Protein AF-A0A430QNN3-F1 (afdb_monomer_lite)

Sequence (63 aa):
KCAEQGEKCTKTLFKRCCENLVCQLQGPFNGICVDCLSLESACIADHECCSKRCYLFACKPPL

pLDDT: mean 85.43, std 8.63, range [57.66, 94.25]

Structure (mmCIF, N/CA/C/O backbone):
data_AF-A0A430QNN3-F1
#
_entry.id   AF-A0A430QNN3-F1
#
loop_
_atom_site.group_PDB
_atom_site.id
_atom_site.type_symbol
_atom_site.label_atom_id
_atom_site.label_alt_id
_atom_site.label_comp_id
_atom_site.label_asym_id
_atom_site.label_entity_id
_atom_site.label_seq_id
_atom_site.pdbx_PDB_ins_code
_atom_site.Cartn_x
_atom_site.Cartn_y
_atom_site.Cartn_z
_atom_site.occupancy
_atom_site.B_iso_or_equiv
_atom_site.auth_seq_id
_atom_site.auth_comp_id
_atom_site.auth_asym_id
_atom_site.auth_atom_id
_atom_site.pdbx_PDB_model_num
ATOM 1 N N . LYS A 1 1 ? -6.737 -4.034 17.093 1.00 73.44 1 LYS A N 1
ATOM 2 C CA . LYS A 1 1 ? -7.567 -3.111 16.285 1.00 73.44 1 LYS A CA 1
ATOM 3 C C . LYS A 1 1 ? -6.789 -2.791 15.022 1.00 73.44 1 LYS A C 1
ATOM 5 O O . LYS A 1 1 ? -5.588 -2.566 15.139 1.00 73.44 1 LYS A O 1
ATOM 10 N N . CYS A 1 2 ? -7.422 -2.887 13.861 1.00 83.38 2 CYS A N 1
ATOM 11 C CA . CYS A 1 2 ? -6.840 -2.436 12.600 1.00 83.38 2 CYS A CA 1
ATOM 12 C C . CYS A 1 2 ? -7.173 -0.949 12.392 1.00 83.38 2 CYS A C 1
ATOM 14 O O . CYS A 1 2 ? -7.997 -0.413 13.131 1.00 83.38 2 CYS A O 1
ATOM 16 N N . ALA A 1 3 ? -6.463 -0.299 11.476 1.00 85.94 3 ALA A N 1
ATOM 17 C CA . ALA A 1 3 ? -6.655 1.101 11.124 1.00 85.94 3 ALA A CA 1
ATOM 18 C C . ALA A 1 3 ? -7.650 1.222 9.958 1.00 85.94 3 ALA A C 1
ATOM 20 O O . ALA A 1 3 ? -7.492 0.545 8.939 1.00 85.94 3 ALA A O 1
ATOM 21 N N . GLU A 1 4 ? -8.670 2.054 10.122 1.00 90.25 4 GLU A N 1
ATOM 22 C CA . GLU A 1 4 ? -9.656 2.358 9.086 1.00 90.25 4 GLU A CA 1
ATOM 23 C C . GLU A 1 4 ? -9.081 3.305 8.023 1.00 90.25 4 GLU A C 1
ATOM 25 O O . GLU A 1 4 ? -7.953 3.793 8.124 1.00 90.25 4 GLU A O 1
ATOM 30 N N . GLN A 1 5 ? -9.847 3.561 6.965 1.00 89.50 5 GLN A N 1
ATOM 31 C CA . GLN A 1 5 ? -9.437 4.456 5.890 1.00 89.50 5 GLN A CA 1
ATOM 32 C C . GLN A 1 5 ? -9.119 5.862 6.424 1.00 89.50 5 GLN A C 1
ATOM 34 O O . GLN A 1 5 ? -9.871 6.443 7.201 1.00 89.50 5 GLN A O 1
ATOM 39 N N . GLY A 1 6 ? -7.979 6.413 6.010 1.00 85.69 6 GLY A N 1
ATOM 40 C CA . GLY A 1 6 ? -7.462 7.698 6.481 1.00 85.69 6 GLY A CA 1
ATOM 41 C C . GLY A 1 6 ? -6.770 7.644 7.847 1.00 85.69 6 GLY A C 1
ATOM 42 O O . GLY A 1 6 ? -6.098 8.606 8.223 1.00 85.69 6 GLY A O 1
ATOM 43 N N . GLU A 1 7 ? -6.857 6.531 8.583 1.00 88.81 7 GLU A N 1
ATOM 44 C CA . GLU A 1 7 ? -6.127 6.378 9.836 1.00 88.81 7 GLU A CA 1
ATOM 45 C C . GLU A 1 7 ? -4.639 6.100 9.606 1.00 88.81 7 GLU A C 1
ATOM 47 O O . GLU A 1 7 ? -4.200 5.577 8.578 1.00 88.81 7 GLU A O 1
ATOM 52 N N . LYS A 1 8 ? -3.834 6.443 10.618 1.00 87.38 8 LYS A N 1
ATOM 53 C CA . LYS A 1 8 ? -2.387 6.242 10.575 1.00 87.38 8 LYS A CA 1
ATOM 54 C C . LYS A 1 8 ? -2.032 4.762 10.634 1.00 87.38 8 LYS A C 1
ATOM 56 O O . LYS A 1 8 ? -2.341 4.079 11.615 1.00 87.38 8 LYS A O 1
ATOM 61 N N . CYS A 1 9 ? -1.254 4.331 9.653 1.00 86.25 9 CYS A N 1
ATOM 62 C CA . CYS A 1 9 ? -0.605 3.034 9.622 1.00 86.25 9 CYS A CA 1
ATOM 63 C C . CYS A 1 9 ? 0.911 3.178 9.718 1.00 86.25 9 CYS A C 1
ATOM 65 O O . CYS A 1 9 ? 1.502 4.227 9.452 1.00 86.25 9 CYS A O 1
ATOM 67 N N . THR A 1 10 ? 1.551 2.080 10.085 1.00 78.31 10 THR A N 1
ATOM 68 C CA . THR A 1 10 ? 3.001 1.942 10.028 1.00 78.31 10 THR A CA 1
ATOM 69 C C . THR A 1 10 ? 3.291 0.699 9.206 1.00 78.31 10 THR A C 1
ATOM 71 O O . THR A 1 10 ? 2.643 -0.321 9.406 1.00 78.31 10 THR A O 1
ATOM 74 N N . LYS A 1 11 ? 4.286 0.728 8.308 1.00 64.75 11 LYS A N 1
ATOM 75 C CA . LYS A 1 11 ? 4.690 -0.490 7.567 1.00 64.75 11 LYS A CA 1
ATOM 76 C C . LYS A 1 11 ? 5.230 -1.594 8.491 1.00 64.75 11 LYS A C 1
ATOM 78 O O . LYS A 1 11 ? 5.471 -2.712 8.052 1.00 64.75 11 LYS A O 1
ATOM 83 N N . THR A 1 12 ? 5.455 -1.277 9.765 1.00 59.72 12 THR A N 1
ATOM 84 C CA . THR A 1 12 ? 5.730 -2.244 10.821 1.00 59.72 12 THR A CA 1
ATOM 85 C C . THR A 1 12 ? 4.423 -2.898 11.277 1.00 59.72 12 THR A C 1
ATOM 87 O O . THR A 1 12 ? 3.403 -2.230 11.442 1.00 59.72 12 THR A O 1
ATOM 90 N N . LEU A 1 13 ? 4.462 -4.214 11.516 1.00 59.38 13 LEU A N 1
ATOM 91 C CA . LEU A 1 13 ? 3.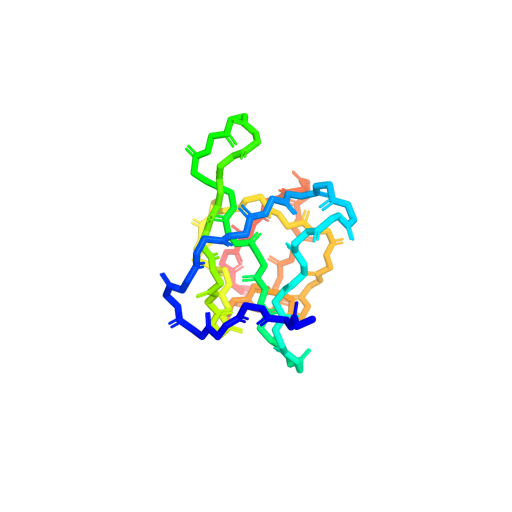323 -5.106 11.816 1.00 59.38 13 LEU A CA 1
ATOM 92 C C . LEU A 1 13 ? 2.412 -4.676 12.989 1.00 59.38 13 LEU A C 1
ATOM 94 O O . LEU A 1 13 ? 1.404 -5.339 13.233 1.00 59.38 13 LEU A O 1
ATOM 98 N N . PHE A 1 14 ? 2.749 -3.597 13.698 1.00 57.66 14 PHE A N 1
ATOM 99 C CA . PHE A 1 14 ? 2.047 -3.062 14.861 1.00 57.66 14 PHE A CA 1
ATOM 100 C C . PHE A 1 14 ? 0.753 -2.305 14.518 1.00 57.66 14 PHE A C 1
ATOM 102 O O . PHE A 1 14 ? -0.187 -2.354 15.310 1.00 57.66 14 PHE A O 1
ATOM 109 N N . LYS A 1 15 ? 0.660 -1.643 13.353 1.00 66.88 15 LYS A N 1
ATOM 110 C CA . LYS A 1 15 ? -0.571 -0.971 12.886 1.00 66.88 15 LYS A CA 1
ATOM 111 C C . LYS A 1 15 ? -0.868 -1.293 11.424 1.00 66.88 15 LYS A C 1
ATOM 113 O O . LYS A 1 15 ? -0.434 -0.582 10.518 1.00 66.88 15 LYS A O 1
ATOM 118 N N . ARG A 1 16 ? -1.628 -2.371 11.218 1.00 77.81 16 ARG A N 1
ATOM 119 C CA . ARG A 1 16 ? -2.140 -2.782 9.903 1.00 77.81 16 ARG A CA 1
ATOM 120 C C . ARG A 1 16 ? -3.463 -2.089 9.600 1.00 77.81 16 ARG A C 1
ATOM 122 O O . ARG A 1 16 ? -4.256 -1.862 10.516 1.00 77.81 16 ARG A O 1
ATOM 129 N N . CYS A 1 17 ? -3.698 -1.811 8.327 1.00 86.50 17 CYS A N 1
ATOM 130 C CA . CYS A 1 17 ? -4.993 -1.356 7.847 1.00 86.50 17 CYS A CA 1
ATOM 131 C C . CYS A 1 17 ? -6.022 -2.494 7.894 1.00 86.50 17 CYS A C 1
ATOM 133 O O . CYS A 1 17 ? -5.649 -3.670 7.882 1.00 86.50 17 CYS A O 1
ATOM 135 N N . CYS A 1 18 ? -7.299 -2.152 8.038 1.00 87.31 18 CYS A N 1
ATOM 136 C CA . CYS A 1 18 ? -8.388 -3.123 8.019 1.00 87.31 18 CYS A CA 1
ATOM 137 C C . CYS A 1 18 ? -8.634 -3.651 6.598 1.00 87.31 18 CYS A C 1
ATOM 139 O O . CYS A 1 18 ? -8.526 -2.907 5.629 1.00 87.31 18 CYS A O 1
ATOM 141 N N . GLU A 1 19 ? -9.028 -4.922 6.495 1.00 84.38 19 GLU A N 1
ATOM 142 C CA . GLU A 1 19 ? -9.505 -5.543 5.251 1.00 84.38 19 GLU A CA 1
ATOM 143 C C . GLU A 1 19 ? -8.555 -5.391 4.046 1.00 84.38 19 GLU A C 1
ATOM 145 O O . GLU A 1 19 ? -7.418 -5.858 4.102 1.00 84.38 19 GLU A O 1
ATOM 150 N N . ASN A 1 20 ? -9.041 -4.783 2.957 1.00 82.75 20 ASN A N 1
ATOM 151 C CA . ASN A 1 20 ? -8.338 -4.593 1.688 1.00 82.75 20 ASN A CA 1
ATOM 152 C C . ASN A 1 20 ? -7.598 -3.249 1.611 1.00 82.75 20 ASN A C 1
ATOM 154 O O . ASN A 1 20 ? -7.064 -2.908 0.559 1.00 82.75 20 ASN A O 1
ATOM 158 N N . LEU A 1 21 ? -7.582 -2.472 2.698 1.00 88.69 21 LEU A N 1
ATOM 159 C CA . LEU A 1 21 ? -6.891 -1.191 2.729 1.00 88.69 21 LEU A CA 1
ATOM 160 C C . LEU A 1 21 ? -5.376 -1.399 2.712 1.00 88.69 21 LEU A C 1
ATOM 162 O O . LEU A 1 21 ? -4.817 -2.254 3.406 1.00 88.69 21 LEU A O 1
ATOM 166 N N . VAL A 1 22 ? -4.699 -0.532 1.974 1.00 89.12 22 VAL A N 1
ATOM 167 C CA . VAL A 1 22 ? -3.253 -0.525 1.815 1.00 89.12 22 VAL A CA 1
ATOM 168 C C . VAL A 1 22 ? -2.639 0.605 2.627 1.00 89.12 22 VAL A C 1
ATOM 170 O O . VAL A 1 22 ? -3.164 1.715 2.688 1.00 89.12 22 VAL A O 1
ATOM 173 N N . CYS A 1 23 ? -1.487 0.345 3.240 1.00 88.25 23 CYS A N 1
ATOM 174 C CA . CYS A 1 23 ? -0.744 1.372 3.958 1.00 88.25 23 CYS A CA 1
ATOM 175 C C . CYS A 1 23 ? 0.116 2.197 2.988 1.00 88.25 23 CYS A C 1
ATOM 177 O O . CYS A 1 23 ? 1.221 1.785 2.624 1.00 88.25 23 CYS A O 1
A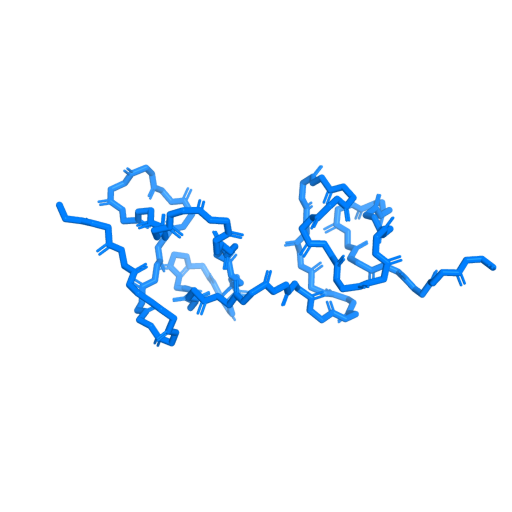TOM 179 N N . GLN A 1 24 ? -0.364 3.382 2.604 1.0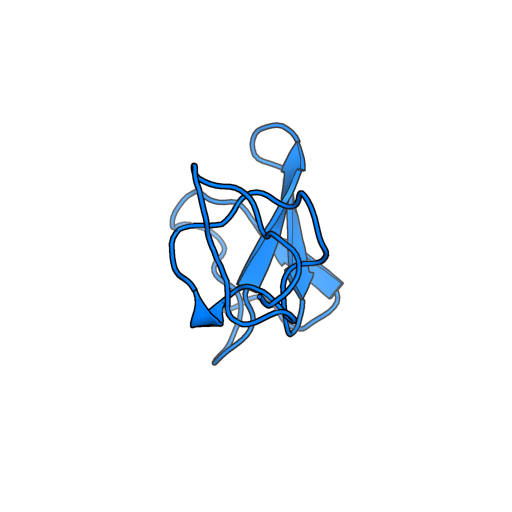0 89.31 24 GLN A N 1
ATOM 180 C CA . GLN A 1 24 ? 0.413 4.348 1.834 1.00 89.31 24 GLN A CA 1
ATOM 181 C C . GLN A 1 24 ? 1.409 5.055 2.750 1.00 89.31 24 GLN A C 1
ATOM 183 O O . GLN A 1 24 ? 1.048 5.926 3.545 1.00 89.31 24 GLN A O 1
ATOM 188 N N . LEU A 1 25 ? 2.685 4.688 2.635 1.00 84.56 25 LEU A N 1
ATOM 189 C CA . LEU A 1 25 ? 3.751 5.384 3.344 1.00 84.56 25 LEU A CA 1
ATOM 190 C C . LEU A 1 25 ? 3.987 6.763 2.738 1.00 84.56 25 LEU A C 1
ATOM 192 O O . LEU A 1 25 ? 4.295 6.882 1.557 1.00 84.56 25 LEU A O 1
ATOM 196 N N . GLN A 1 26 ? 3.907 7.786 3.582 1.00 80.50 26 GLN A N 1
ATOM 197 C CA . GLN A 1 26 ? 4.301 9.155 3.243 1.00 80.50 26 GLN A CA 1
ATOM 198 C C . GLN A 1 26 ? 5.710 9.480 3.757 1.00 80.50 26 GLN A C 1
ATOM 200 O O . GLN A 1 26 ? 6.293 10.496 3.396 1.00 80.50 26 GLN A O 1
ATOM 205 N N . GLY A 1 27 ? 6.276 8.615 4.602 1.00 75.56 27 GLY A N 1
ATOM 206 C CA . GLY A 1 27 ? 7.620 8.766 5.135 1.00 75.56 27 GLY A CA 1
ATOM 207 C C . GLY A 1 27 ? 8.062 7.563 5.970 1.00 75.56 27 GLY A C 1
ATOM 208 O O . GLY A 1 27 ? 7.330 6.572 6.096 1.00 75.56 27 GLY A O 1
ATOM 209 N N . PRO A 1 28 ? 9.262 7.627 6.569 1.00 72.94 28 PRO A N 1
ATOM 210 C CA . PRO A 1 28 ? 9.754 6.578 7.450 1.00 72.94 28 PRO A CA 1
ATOM 211 C C . PRO A 1 28 ? 8.802 6.401 8.639 1.00 72.94 28 PRO A C 1
ATOM 213 O O . PRO A 1 28 ? 8.518 7.342 9.382 1.00 72.94 28 PRO A O 1
ATOM 216 N N . PHE A 1 29 ? 8.281 5.180 8.788 1.00 74.88 29 PHE A N 1
ATOM 217 C CA . PHE A 1 29 ? 7.347 4.777 9.847 1.00 74.88 29 PHE A CA 1
ATOM 218 C C . PHE A 1 29 ? 6.045 5.592 9.932 1.00 74.88 29 PHE A C 1
ATOM 220 O O . PHE A 1 29 ? 5.355 5.516 10.943 1.00 74.88 29 PHE A O 1
ATOM 227 N N . ASN A 1 30 ? 5.676 6.332 8.883 1.00 82.62 30 ASN A N 1
ATOM 228 C CA . ASN A 1 30 ? 4.430 7.091 8.829 1.00 82.62 30 ASN A CA 1
ATOM 229 C C . ASN A 1 30 ? 3.704 6.827 7.511 1.00 82.62 30 ASN A C 1
ATOM 231 O O . ASN A 1 30 ? 4.218 7.116 6.429 1.00 82.62 30 ASN A O 1
ATOM 235 N N . GLY A 1 31 ? 2.494 6.293 7.611 1.00 88.25 31 GLY A N 1
ATOM 236 C CA . GLY A 1 31 ? 1.596 6.118 6.484 1.00 88.25 31 GLY A CA 1
ATOM 237 C C . GLY A 1 31 ? 0.141 6.323 6.871 1.00 88.25 31 GLY A C 1
ATOM 238 O O . GLY A 1 31 ? -0.192 6.509 8.044 1.00 88.25 31 GLY A O 1
ATOM 239 N N . ILE A 1 32 ? -0.715 6.274 5.861 1.00 90.12 32 ILE A N 1
ATOM 240 C CA . ILE A 1 32 ? -2.171 6.313 5.989 1.00 90.12 32 ILE A CA 1
ATOM 241 C C . ILE A 1 32 ? -2.783 5.103 5.291 1.00 90.12 32 ILE A C 1
ATOM 243 O O . ILE A 1 32 ? -2.251 4.627 4.288 1.00 90.12 32 ILE A O 1
ATOM 247 N N . CYS A 1 33 ? -3.891 4.603 5.819 1.00 91.06 33 CYS A N 1
ATOM 248 C CA . CYS A 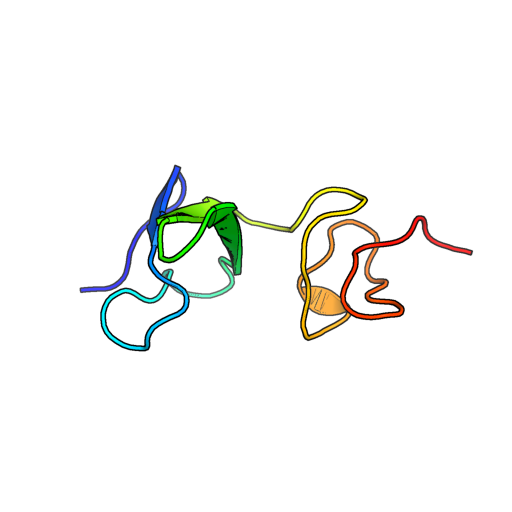1 33 ? -4.655 3.555 5.158 1.00 91.06 33 CYS A CA 1
ATOM 249 C C . CYS A 1 33 ? -5.501 4.141 4.029 1.00 91.06 33 CYS A C 1
ATOM 251 O O . CYS A 1 33 ? -6.271 5.074 4.248 1.00 91.06 33 CYS A O 1
ATOM 253 N N . VAL A 1 34 ? -5.368 3.591 2.829 1.00 91.31 34 VAL A N 1
ATOM 254 C CA . VAL A 1 34 ? -6.098 4.003 1.623 1.00 91.31 34 VAL A CA 1
ATOM 255 C C . VAL A 1 34 ? -6.627 2.773 0.897 1.00 91.31 34 VAL A C 1
ATOM 257 O O . VAL A 1 34 ? -6.082 1.688 1.067 1.00 91.31 34 VAL A O 1
ATOM 260 N N . ASP A 1 35 ? -7.656 2.926 0.066 1.00 91.19 35 ASP A N 1
ATOM 261 C CA . ASP A 1 35 ? -8.183 1.810 -0.735 1.00 91.19 35 ASP A CA 1
ATOM 262 C C . ASP A 1 35 ? -7.164 1.285 -1.746 1.00 91.19 35 ASP A C 1
ATOM 264 O O . ASP A 1 35 ? -7.065 0.085 -1.983 1.00 91.19 35 ASP A O 1
ATOM 268 N N . CYS A 1 36 ? -6.396 2.190 -2.350 1.00 90.75 36 CYS A N 1
ATOM 269 C CA . CYS A 1 36 ? -5.346 1.847 -3.291 1.00 90.75 36 CYS A CA 1
ATOM 270 C C . CYS A 1 36 ? -4.271 2.936 -3.334 1.00 90.75 36 CYS A C 1
ATOM 272 O O . CYS A 1 36 ? -4.496 4.099 -2.995 1.00 90.75 36 CYS A O 1
ATOM 274 N N . LEU A 1 37 ? -3.076 2.540 -3.749 1.00 91.69 37 LEU A N 1
ATOM 275 C CA . LEU A 1 37 ? -1.905 3.387 -3.863 1.00 91.69 37 LEU A CA 1
ATOM 276 C C . LEU A 1 37 ? -1.935 4.172 -5.180 1.00 91.69 37 LEU A C 1
ATOM 278 O O . LEU A 1 37 ? -2.094 3.602 -6.268 1.00 91.69 37 LEU A O 1
ATOM 282 N N . SER A 1 38 ? -1.732 5.484 -5.074 1.00 91.00 38 SER A N 1
ATOM 283 C CA . SER A 1 38 ? -1.573 6.383 -6.219 1.00 91.00 38 SER A CA 1
ATOM 284 C C . SER A 1 38 ? -0.307 6.068 -7.017 1.00 91.00 38 SER A C 1
ATOM 286 O O . SER A 1 38 ? 0.614 5.414 -6.524 1.00 91.00 38 SER A O 1
ATOM 288 N N . LEU A 1 39 ? -0.220 6.590 -8.244 1.00 91.44 39 LEU A N 1
ATOM 289 C CA . LEU A 1 39 ? 0.999 6.504 -9.053 1.00 91.44 39 LEU A CA 1
ATOM 290 C C . LEU A 1 39 ? 2.230 6.970 -8.266 1.00 91.44 39 LEU A C 1
ATOM 292 O O . LEU A 1 39 ? 2.139 7.840 -7.404 1.00 91.44 39 LEU A O 1
ATOM 296 N N . GLU A 1 40 ? 3.364 6.329 -8.545 1.00 89.75 40 GLU A N 1
ATOM 297 C CA . GLU A 1 40 ? 4.664 6.542 -7.895 1.00 89.75 40 GLU A CA 1
ATOM 298 C C . GLU A 1 40 ? 4.719 6.199 -6.399 1.00 89.75 40 GLU A C 1
ATOM 300 O O . GLU A 1 40 ? 5.791 6.239 -5.799 1.00 89.75 40 GLU A O 1
ATOM 305 N N . SER A 1 41 ? 3.604 5.778 -5.798 1.00 88.69 41 SER A N 1
ATOM 306 C CA . SER A 1 41 ? 3.590 5.306 -4.415 1.00 88.69 41 SER A CA 1
ATOM 307 C C . SER A 1 41 ? 4.316 3.973 -4.287 1.00 88.69 41 SER A C 1
ATOM 309 O O . SER A 1 41 ? 4.250 3.121 -5.177 1.00 88.69 41 SER A O 1
ATOM 311 N N . ALA A 1 42 ? 4.981 3.782 -3.150 1.00 87.88 42 ALA A N 1
ATOM 312 C CA . ALA A 1 42 ? 5.723 2.565 -2.870 1.00 87.88 42 ALA A CA 1
ATOM 313 C C . ALA A 1 42 ? 4.779 1.369 -2.680 1.00 87.88 42 ALA A C 1
ATOM 315 O O . ALA A 1 42 ? 3.998 1.347 -1.728 1.00 87.88 42 ALA A O 1
ATOM 316 N N . CYS A 1 43 ? 4.900 0.362 -3.539 1.00 88.38 43 CYS A N 1
ATOM 317 C CA . CYS A 1 43 ? 4.065 -0.840 -3.549 1.00 88.38 43 CYS A CA 1
ATOM 318 C C . CYS A 1 43 ? 4.917 -2.108 -3.417 1.00 88.38 43 CYS A C 1
ATOM 320 O O . CYS A 1 43 ? 6.122 -2.103 -3.681 1.00 88.38 43 CYS A O 1
ATOM 322 N N . ILE A 1 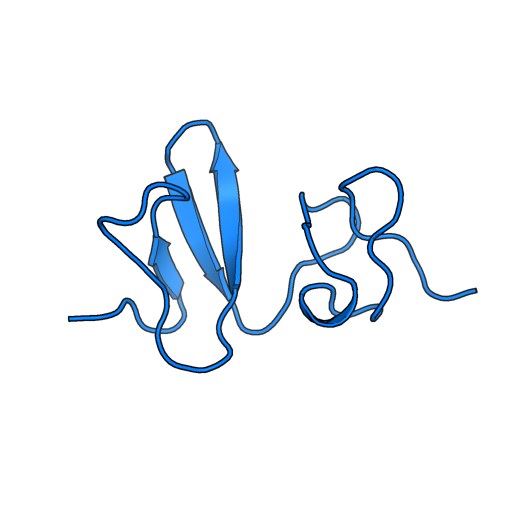44 ? 4.286 -3.199 -2.992 1.00 87.12 44 ILE A N 1
ATOM 323 C CA . ILE A 1 44 ? 4.860 -4.548 -2.948 1.00 87.12 44 ILE A CA 1
ATOM 324 C C . ILE A 1 44 ? 4.139 -5.459 -3.942 1.00 87.12 44 ILE A C 1
ATOM 326 O O . ILE A 1 44 ? 4.776 -6.318 -4.547 1.00 87.12 44 ILE A O 1
ATOM 330 N N . ALA A 1 45 ? 2.832 -5.268 -4.126 1.00 88.44 45 ALA A N 1
ATOM 331 C CA . ALA A 1 45 ? 2.022 -6.082 -5.021 1.00 88.44 45 ALA A CA 1
ATOM 332 C C . ALA A 1 45 ? 1.184 -5.228 -5.979 1.00 88.44 45 ALA A C 1
ATOM 334 O O . ALA A 1 45 ? 0.769 -4.120 -5.653 1.00 88.44 45 ALA A O 1
ATOM 335 N N . ASP A 1 46 ? 0.895 -5.761 -7.167 1.00 89.81 46 ASP A N 1
ATOM 336 C CA . ASP A 1 46 ? 0.141 -5.048 -8.203 1.00 89.81 46 ASP A CA 1
ATOM 337 C C . ASP A 1 46 ? -1.247 -4.600 -7.742 1.00 89.81 46 ASP A C 1
ATOM 339 O O . ASP A 1 46 ? -1.653 -3.478 -8.031 1.00 89.81 46 ASP A O 1
ATOM 343 N N . HIS A 1 47 ? -1.954 -5.447 -6.988 1.00 88.25 47 HIS A N 1
ATOM 344 C CA . HIS A 1 47 ? -3.307 -5.161 -6.498 1.00 88.25 47 HIS A CA 1
ATOM 345 C C . HIS A 1 47 ? -3.368 -3.994 -5.506 1.00 88.25 47 HIS A C 1
ATOM 347 O O . HIS A 1 47 ? -4.445 -3.451 -5.287 1.00 88.25 47 HIS A O 1
ATOM 353 N N . GLU A 1 48 ? -2.235 -3.610 -4.914 1.00 88.56 48 GLU A N 1
ATOM 354 C CA . GLU A 1 48 ? -2.161 -2.457 -4.021 1.00 88.56 48 GLU A CA 1
ATOM 355 C C . GLU A 1 48 ? -2.283 -1.142 -4.794 1.00 88.56 48 GLU A C 1
ATOM 357 O O . GLU A 1 48 ? -2.751 -0.147 -4.253 1.00 88.56 48 GLU A O 1
ATOM 362 N N . CYS A 1 49 ? -1.861 -1.116 -6.059 1.00 91.62 49 CYS A N 1
ATOM 363 C CA . CYS A 1 49 ? -1.900 0.074 -6.897 1.00 91.62 49 CYS A CA 1
ATOM 364 C C . CYS A 1 49 ? -3.278 0.258 -7.530 1.00 91.62 49 CYS A C 1
ATOM 366 O O . CYS A 1 49 ? -3.841 -0.684 -8.087 1.00 91.62 49 CYS A O 1
ATOM 368 N N . CYS A 1 50 ? -3.776 1.497 -7.583 1.00 92.62 50 CYS A N 1
ATOM 369 C CA . CYS A 1 50 ? -5.022 1.794 -8.303 1.00 92.62 50 CYS A CA 1
ATOM 370 C C . CYS A 1 50 ? -4.913 1.444 -9.802 1.00 92.62 50 CYS A C 1
ATOM 372 O O . CYS A 1 50 ? -5.891 1.067 -10.442 1.00 92.62 50 CYS A O 1
ATOM 374 N N . SER A 1 51 ? -3.701 1.525 -10.361 1.00 92.94 51 SER A N 1
ATOM 375 C CA . SER A 1 51 ? -3.369 1.113 -11.729 1.00 92.94 51 SER A CA 1
ATOM 376 C C . SER A 1 51 ? -3.237 -0.400 -11.921 1.00 92.94 51 SER A C 1
ATOM 378 O O . SER A 1 51 ? -2.988 -0.845 -13.040 1.00 92.94 51 SER A O 1
ATOM 380 N N . LYS A 1 52 ? -3.348 -1.186 -10.841 1.00 92.75 52 LYS A N 1
ATOM 381 C CA . LYS A 1 52 ? -3.067 -2.626 -10.797 1.00 92.75 52 LYS A CA 1
ATOM 382 C C . LYS A 1 52 ? -1.687 -2.994 -11.351 1.00 92.75 52 LYS A C 1
ATOM 384 O O . LYS A 1 52 ? -1.527 -4.035 -11.984 1.00 92.75 52 LYS A O 1
ATOM 389 N N . ARG A 1 53 ? -0.705 -2.105 -11.167 1.00 93.94 53 ARG A N 1
ATOM 390 C CA . ARG A 1 53 ? 0.654 -2.271 -11.681 1.00 93.94 53 ARG A CA 1
ATOM 391 C C . ARG A 1 53 ? 1.687 -1.738 -10.698 1.00 93.94 53 ARG A C 1
ATOM 393 O O . ARG A 1 53 ? 1.918 -0.529 -10.621 1.00 93.94 53 ARG A O 1
ATOM 400 N N . CYS A 1 54 ? 2.350 -2.657 -10.015 1.00 92.12 54 CYS A N 1
ATOM 401 C CA . CYS A 1 54 ? 3.487 -2.411 -9.154 1.00 92.12 54 CYS A CA 1
ATOM 402 C C . CYS A 1 54 ? 4.771 -2.803 -9.885 1.00 92.12 54 CYS A C 1
ATOM 404 O O . CYS A 1 54 ? 5.059 -3.979 -10.091 1.00 92.12 54 CYS A O 1
ATOM 406 N N . TYR A 1 55 ? 5.563 -1.815 -10.297 1.00 93.38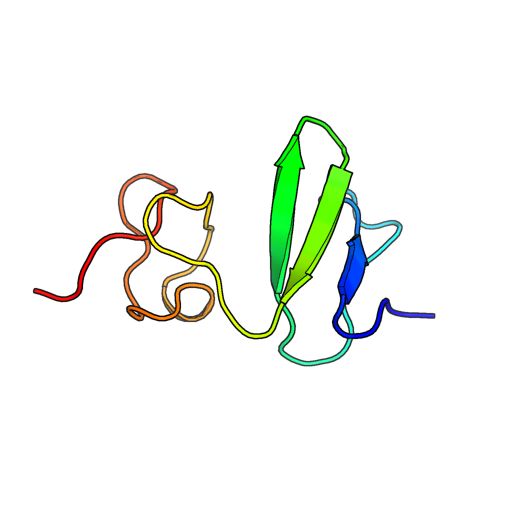 55 TYR A N 1
ATOM 407 C CA . TYR A 1 55 ? 6.796 -2.060 -11.038 1.00 93.38 55 TYR A CA 1
ATOM 408 C C . TYR A 1 55 ? 7.964 -1.312 -10.405 1.00 93.38 55 TYR A C 1
ATOM 410 O O . TYR A 1 55 ? 7.891 -0.104 -10.184 1.00 93.38 55 TYR A O 1
ATOM 418 N N . LEU A 1 56 ? 9.052 -2.038 -10.126 1.00 92.00 56 LEU A N 1
ATOM 419 C CA . LEU A 1 56 ? 10.219 -1.523 -9.398 1.00 92.00 56 LEU A CA 1
ATOM 420 C C . LEU A 1 56 ? 9.838 -0.884 -8.050 1.00 92.00 56 LEU A C 1
ATOM 422 O O . LEU A 1 56 ? 10.285 0.214 -7.732 1.00 92.00 56 LEU A O 1
ATOM 426 N N . PHE A 1 57 ? 8.992 -1.569 -7.270 1.00 89.00 57 PHE A N 1
ATOM 427 C CA . PHE A 1 57 ? 8.490 -1.105 -5.968 1.00 89.00 57 PHE A CA 1
ATOM 428 C C . PHE A 1 57 ? 7.719 0.222 -6.008 1.00 89.00 57 PHE A C 1
ATOM 430 O O . PHE A 1 57 ? 7.543 0.857 -4.970 1.00 89.00 57 PHE A O 1
ATOM 437 N N . ALA A 1 58 ? 7.240 0.641 -7.181 1.00 91.38 58 ALA A N 1
ATOM 438 C CA . ALA A 1 58 ? 6.445 1.848 -7.352 1.00 91.38 58 ALA A CA 1
ATOM 439 C C . ALA A 1 58 ? 5.224 1.584 -8.239 1.00 91.38 58 ALA A C 1
ATOM 441 O O . ALA A 1 58 ? 5.305 0.876 -9.246 1.00 91.38 58 ALA A O 1
ATOM 442 N N . CYS A 1 59 ? 4.089 2.189 -7.899 1.00 92.88 59 CYS A N 1
ATOM 443 C CA . CYS A 1 59 ? 2.909 2.120 -8.747 1.00 92.88 59 CYS A CA 1
ATOM 444 C C . CYS A 1 59 ? 3.174 2.837 -10.071 1.00 92.88 59 CYS A C 1
ATOM 446 O O . CYS A 1 59 ? 3.567 4.006 -10.099 1.00 92.88 59 CYS A O 1
ATOM 448 N N . LYS A 1 60 ? 2.961 2.143 -11.185 1.00 94.25 60 LYS A N 1
ATOM 449 C CA . LYS A 1 60 ? 3.137 2.690 -12.536 1.00 94.25 60 LYS A CA 1
ATOM 450 C C . LYS A 1 60 ? 1.801 2.742 -13.265 1.00 94.25 60 LYS A C 1
ATOM 452 O O . LYS A 1 60 ? 0.906 1.975 -12.920 1.00 94.25 60 LYS A O 1
ATOM 457 N N . PRO A 1 61 ? 1.637 3.633 -14.255 1.00 91.81 61 PRO A N 1
ATOM 458 C CA . PRO A 1 61 ? 0.426 3.653 -15.064 1.00 91.81 61 PRO A CA 1
ATOM 459 C C . PRO A 1 61 ? 0.215 2.299 -15.761 1.00 91.81 61 PRO A C 1
ATOM 461 O O . PRO A 1 61 ? 1.204 1.616 -16.068 1.00 91.81 61 PRO A O 1
ATOM 464 N N . PRO A 1 62 ? -1.046 1.888 -15.987 1.00 85.88 62 PRO A N 1
ATOM 465 C CA . PRO A 1 62 ? -1.335 0.684 -16.763 1.00 85.88 62 PRO A CA 1
ATOM 466 C C . PRO A 1 62 ? -0.707 0.803 -18.165 1.00 85.88 62 PRO A C 1
ATOM 468 O O . PRO A 1 62 ? -0.498 1.917 -18.649 1.00 85.88 62 PRO A O 1
ATOM 471 N N . LEU A 1 63 ? -0.311 -0.334 -18.751 1.00 79.44 63 LEU A N 1
ATOM 472 C CA . LEU A 1 63 ? 0.226 -0.390 -20.121 1.00 79.44 63 LEU A CA 1
ATOM 473 C C . LEU A 1 63 ? -0.860 -0.097 -21.155 1.00 79.44 63 LEU A C 1
ATOM 475 O O . LEU A 1 63 ? -2.004 -0.551 -20.929 1.00 79.44 63 LEU A O 1
#

Organism: Schistosoma bovis (NCBI:txid6184)

Foldseek 3Di:
DEAEAFGWAFPPPPHHHPDQWDWFDPDHRTTGTHNADEFQTFADALNRHPQSDQDPRTRDHHD

Radius of gyration: 11.01 Å; chains: 1; bounding box: 20×15×36 Å

Secondary structure (DSSP, 8-state):
--B-TTSEE-SSTTSPBSTT-EEEEEETTEEEEESSBPTT-B-SSGGGBTTS-EETTEE----

InterPro domains:
  IPR021712 Uncharacterised domain UPF0506 [PF11703] (2-59)